Protein AF-A0A271J2N4-F1 (afdb_monomer_lite)

Radius of gyration: 29.46 Å; chains: 1; bounding box: 60×25×82 Å

Structure (mmCIF, N/CA/C/O backbone):
data_AF-A0A271J2N4-F1
#
_entry.id   AF-A0A271J2N4-F1
#
loop_
_atom_site.group_PDB
_atom_site.id
_atom_site.type_symbol
_atom_site.label_atom_id
_atom_site.label_alt_id
_atom_site.label_comp_id
_atom_site.label_asym_id
_atom_site.label_entity_id
_atom_site.label_seq_id
_atom_site.pdbx_PDB_ins_code
_atom_site.Cartn_x
_atom_site.Cartn_y
_atom_site.Cartn_z
_atom_site.occupancy
_atom_site.B_iso_or_equiv
_atom_site.auth_seq_id
_atom_site.auth_comp_id
_atom_site.auth_asym_id
_atom_site.auth_atom_id
_atom_site.pdbx_PDB_model_num
ATOM 1 N N . MET A 1 1 ? 20.817 -3.124 -11.744 1.00 60.09 1 MET A N 1
ATOM 2 C CA . MET A 1 1 ? 22.176 -2.977 -12.318 1.00 60.09 1 MET A CA 1
ATOM 3 C C . MET A 1 1 ? 22.164 -3.196 -13.835 1.00 60.09 1 MET A C 1
ATOM 5 O O . MET A 1 1 ? 22.837 -2.464 -14.543 1.00 60.09 1 MET A O 1
ATOM 9 N N . GLU A 1 2 ? 21.316 -4.095 -14.345 1.00 69.38 2 GLU A N 1
ATOM 10 C CA . GLU A 1 2 ? 21.202 -4.445 -15.775 1.00 69.38 2 GLU A CA 1
ATOM 11 C C . GLU A 1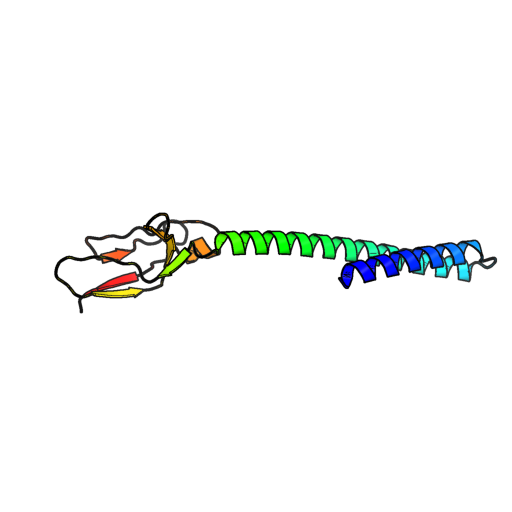 2 ? 20.699 -3.309 -16.686 1.00 69.38 2 GLU A C 1
ATOM 13 O O . GLU A 1 2 ? 21.299 -3.059 -17.725 1.00 69.38 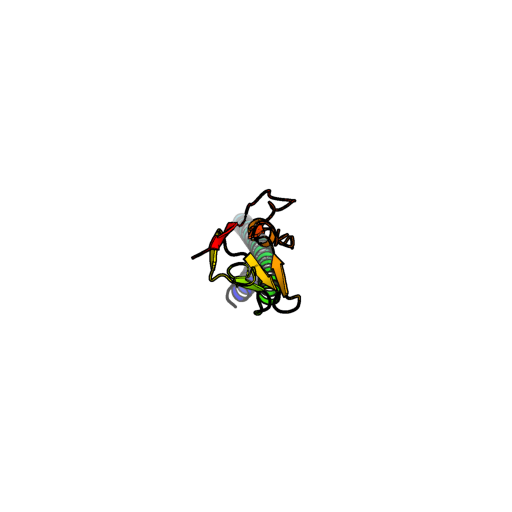2 GLU A O 1
ATOM 18 N N . ALA A 1 3 ? 19.683 -2.538 -16.280 1.00 70.62 3 ALA A N 1
ATOM 19 C CA . ALA A 1 3 ? 19.144 -1.447 -17.108 1.00 70.62 3 ALA A CA 1
ATOM 20 C C . ALA A 1 3 ? 20.135 -0.284 -17.339 1.00 70.62 3 ALA A C 1
ATOM 22 O O . ALA A 1 3 ? 20.161 0.311 -18.413 1.00 70.62 3 ALA A O 1
ATOM 23 N N . ARG A 1 4 ? 21.004 0.017 -16.360 1.00 73.44 4 ARG A N 1
ATOM 24 C CA . ARG A 1 4 ? 22.075 1.018 -16.536 1.00 73.44 4 ARG A CA 1
ATOM 25 C C . ARG A 1 4 ? 23.166 0.512 -17.478 1.00 73.44 4 ARG A C 1
ATOM 27 O O . ARG A 1 4 ? 23.601 1.251 -18.350 1.00 73.44 4 ARG A O 1
ATOM 34 N N . SER A 1 5 ? 23.541 -0.761 -17.350 1.00 74.62 5 SER A N 1
ATOM 35 C CA . SER A 1 5 ? 24.487 -1.401 -18.268 1.00 74.62 5 SER A CA 1
ATOM 36 C C . SER A 1 5 ? 23.949 -1.451 -19.705 1.00 74.62 5 SER A C 1
ATOM 38 O O . SER A 1 5 ? 24.694 -1.172 -20.639 1.00 74.62 5 SER A O 1
ATOM 40 N N . ALA A 1 6 ? 22.651 -1.714 -19.891 1.00 75.25 6 ALA A N 1
ATOM 41 C CA . ALA A 1 6 ? 22.002 -1.656 -21.201 1.00 75.25 6 ALA A CA 1
ATOM 42 C C . ALA A 1 6 ? 22.043 -0.242 -21.813 1.00 75.25 6 ALA A C 1
ATOM 44 O O . ALA A 1 6 ? 22.354 -0.096 -22.993 1.00 75.25 6 ALA A O 1
ATOM 45 N N . LEU A 1 7 ? 21.816 0.805 -21.010 1.00 77.81 7 LEU A N 1
ATOM 46 C CA . LEU A 1 7 ? 21.897 2.197 -21.464 1.00 77.81 7 LEU A CA 1
ATOM 47 C C . LEU A 1 7 ? 23.309 2.564 -21.954 1.00 77.81 7 LEU A C 1
ATOM 49 O O . LEU A 1 7 ? 23.457 3.229 -22.979 1.00 77.81 7 LEU A O 1
ATOM 53 N N . ASP A 1 8 ? 24.349 2.132 -21.242 1.00 76.75 8 ASP A N 1
ATOM 54 C CA . ASP A 1 8 ? 25.737 2.427 -21.611 1.00 76.75 8 ASP A CA 1
ATOM 55 C C . ASP A 1 8 ? 26.199 1.637 -22.848 1.00 76.75 8 ASP A C 1
ATOM 57 O O . ASP A 1 8 ? 26.946 2.167 -23.680 1.00 76.75 8 ASP A O 1
ATOM 61 N N . ASN A 1 9 ? 25.673 0.424 -23.045 1.00 79.56 9 ASN A N 1
ATOM 62 C CA . ASN A 1 9 ? 25.873 -0.341 -24.277 1.00 79.56 9 ASN A CA 1
ATOM 63 C C . ASN A 1 9 ? 25.222 0.352 -25.485 1.00 79.56 9 ASN A C 1
ATOM 65 O O . ASN A 1 9 ? 25.851 0.455 -26.538 1.00 79.56 9 ASN A O 1
ATOM 69 N N . ILE A 1 10 ? 24.008 0.897 -25.332 1.00 81.62 10 ILE A N 1
ATOM 70 C CA . ILE A 1 10 ? 23.324 1.642 -26.402 1.00 81.62 10 ILE A CA 1
ATOM 71 C C . ILE A 1 10 ? 24.089 2.926 -26.756 1.00 81.62 10 ILE A C 1
ATOM 73 O O . ILE A 1 10 ? 24.299 3.206 -27.932 1.00 81.62 10 ILE A O 1
ATOM 77 N N . LYS A 1 11 ? 24.584 3.685 -25.768 1.00 78.12 11 LYS A N 1
ATOM 78 C CA . LYS A 1 11 ? 25.422 4.876 -26.034 1.00 78.12 11 LYS A CA 1
ATOM 79 C C . LYS A 1 11 ? 26.695 4.525 -26.808 1.00 78.12 11 LYS A C 1
ATOM 81 O O . LYS A 1 11 ? 27.075 5.242 -27.736 1.00 78.12 11 LYS A O 1
ATOM 86 N N . SER A 1 12 ? 27.343 3.423 -26.433 1.00 80.44 12 SER A N 1
ATOM 87 C CA . SER A 1 12 ? 28.526 2.914 -27.132 1.00 80.44 12 SER A CA 1
ATOM 88 C C . SER A 1 12 ? 28.192 2.526 -28.576 1.00 80.44 12 SER A C 1
ATOM 90 O O . SER A 1 12 ? 28.925 2.891 -29.491 1.00 80.44 12 SER A O 1
ATOM 92 N N . ALA A 1 13 ? 27.049 1.870 -28.802 1.00 80.44 13 ALA A N 1
ATOM 93 C CA . ALA A 1 13 ? 26.578 1.503 -30.137 1.00 80.44 13 ALA A CA 1
ATOM 94 C C . ALA A 1 13 ? 26.267 2.728 -31.019 1.00 80.44 13 ALA A C 1
ATOM 96 O O . ALA A 1 13 ? 26.681 2.751 -32.176 1.00 80.44 13 ALA A O 1
ATOM 97 N N . ILE A 1 14 ? 25.635 3.776 -30.468 1.00 78.44 14 ILE A N 1
ATOM 98 C CA . ILE A 1 14 ? 25.403 5.055 -31.173 1.00 78.44 14 ILE A CA 1
ATOM 99 C C . ILE A 1 14 ? 26.736 5.664 -31.618 1.00 78.44 14 ILE A C 1
ATOM 101 O O . ILE A 1 14 ? 26.877 6.102 -32.755 1.00 78.44 14 ILE A O 1
ATOM 105 N N . THR A 1 15 ? 27.738 5.645 -30.736 1.00 77.94 15 THR A N 1
ATOM 106 C CA . THR A 1 15 ? 29.076 6.185 -31.027 1.00 77.94 15 THR A CA 1
ATOM 107 C C . THR A 1 15 ? 29.750 5.435 -32.183 1.00 77.94 15 THR A C 1
ATOM 109 O O . THR A 1 15 ? 30.367 6.055 -33.048 1.00 77.94 15 THR A O 1
ATOM 112 N N . VAL A 1 16 ? 29.599 4.107 -32.236 1.00 76.25 16 VAL A N 1
ATOM 113 C CA . VAL A 1 16 ? 30.119 3.272 -33.331 1.00 76.25 16 VAL A CA 1
ATOM 114 C C . VAL A 1 16 ? 29.378 3.541 -34.646 1.00 76.25 16 VAL A C 1
ATOM 116 O O . VAL A 1 16 ? 30.030 3.699 -35.676 1.00 76.25 16 VAL A O 1
ATOM 119 N N . ALA A 1 17 ? 28.045 3.650 -34.624 1.00 75.44 17 ALA A N 1
ATOM 120 C CA . ALA A 1 17 ? 27.237 3.963 -35.809 1.00 75.44 17 ALA A CA 1
ATOM 121 C C . ALA A 1 17 ? 27.613 5.328 -36.417 1.00 75.44 17 ALA A C 1
ATOM 123 O O . ALA A 1 17 ? 27.855 5.431 -37.622 1.00 75.44 17 ALA A O 1
ATOM 124 N N . HIS A 1 18 ? 27.791 6.345 -35.569 1.00 74.50 18 HIS A N 1
ATOM 125 C CA . HIS A 1 18 ? 28.280 7.664 -35.973 1.00 74.50 18 HIS A CA 1
ATOM 126 C C . HIS A 1 18 ? 29.670 7.599 -36.635 1.00 74.50 18 HIS A C 1
ATOM 128 O O . HIS A 1 18 ? 29.919 8.265 -37.641 1.00 74.50 18 HIS A O 1
ATOM 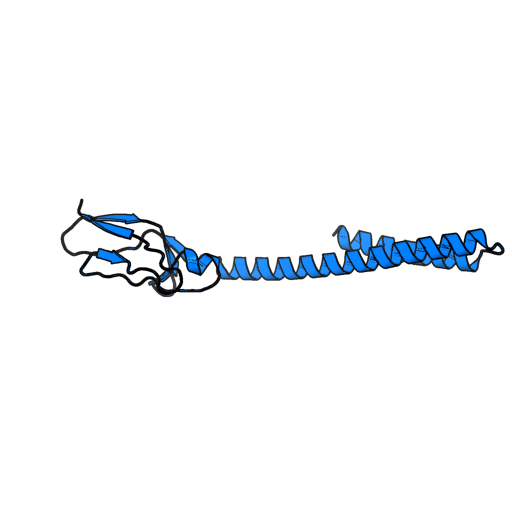134 N N . GLY A 1 19 ? 30.577 6.777 -36.093 1.00 72.38 19 GLY A N 1
ATOM 135 C CA . GLY A 1 19 ? 31.907 6.555 -36.667 1.00 72.38 19 GLY A CA 1
ATOM 136 C C . GLY A 1 19 ? 31.867 5.885 -38.045 1.00 72.38 19 GLY A C 1
ATOM 137 O O . GLY A 1 19 ? 32.624 6.271 -38.932 1.00 72.38 19 GLY A O 1
ATOM 138 N N . LEU A 1 20 ? 30.955 4.930 -38.253 1.00 71.50 20 LEU A N 1
ATOM 139 C CA . LEU A 1 20 ? 30.764 4.248 -39.541 1.00 71.50 20 LEU A CA 1
ATOM 140 C C . LEU A 1 20 ? 30.223 5.192 -40.623 1.00 71.50 20 LEU A C 1
ATOM 142 O O . LEU A 1 20 ? 30.714 5.169 -41.750 1.00 71.50 20 LEU A O 1
ATOM 146 N N . LYS A 1 21 ? 29.279 6.070 -40.267 1.00 67.81 21 LYS A N 1
ATOM 147 C CA . LYS A 1 21 ? 28.767 7.133 -41.146 1.00 67.81 21 LYS A CA 1
ATOM 148 C C . LYS A 1 21 ? 29.871 8.087 -41.612 1.00 67.81 21 LYS A C 1
ATOM 150 O O . LYS A 1 21 ? 29.889 8.491 -42.769 1.00 67.81 21 LYS A O 1
ATOM 155 N N . GLY A 1 22 ? 30.812 8.430 -40.730 1.00 69.44 22 GLY A N 1
ATOM 156 C CA . GLY A 1 22 ? 31.945 9.306 -41.058 1.00 69.44 22 GLY A CA 1
ATOM 157 C C . GLY A 1 22 ? 32.997 8.683 -41.984 1.00 69.44 22 GLY A C 1
ATOM 158 O O . GLY A 1 22 ? 33.823 9.410 -42.527 1.00 69.44 22 GLY A O 1
ATOM 159 N N . LEU A 1 23 ? 32.975 7.358 -42.162 1.00 70.25 23 LEU A N 1
ATOM 160 C CA . LEU A 1 23 ? 33.932 6.594 -42.973 1.00 70.25 23 LEU A CA 1
ATOM 161 C C . LEU A 1 23 ? 33.335 6.087 -44.297 1.00 70.25 23 LEU A C 1
ATOM 163 O O . LEU A 1 23 ? 34.040 5.443 -45.072 1.00 70.25 23 LEU A O 1
ATOM 167 N N . SER A 1 24 ? 32.041 6.308 -44.550 1.00 61.56 24 SER A N 1
ATOM 168 C CA . SER A 1 24 ? 31.364 5.742 -45.716 1.00 61.56 24 SER A CA 1
ATOM 169 C C . SER A 1 24 ? 31.454 6.648 -46.947 1.00 61.56 24 SER A C 1
ATOM 171 O O . SER A 1 24 ? 30.840 7.711 -46.975 1.00 61.56 24 SER A O 1
ATOM 173 N N . ASP A 1 25 ? 32.110 6.170 -48.005 1.00 65.94 25 ASP A N 1
ATOM 174 C CA . ASP A 1 25 ? 32.150 6.840 -49.319 1.00 65.94 25 ASP A CA 1
ATOM 175 C C . ASP A 1 25 ? 30.966 6.454 -50.238 1.00 65.94 25 ASP A C 1
ATOM 177 O O . ASP A 1 25 ? 30.852 6.939 -51.364 1.00 65.94 25 ASP A O 1
ATOM 181 N N . GLY A 1 26 ? 30.079 5.558 -49.782 1.00 63.84 26 GLY A N 1
ATOM 182 C CA . GLY A 1 26 ? 28.955 5.021 -50.556 1.00 63.84 26 GLY A CA 1
ATOM 183 C C . GLY A 1 26 ? 27.585 5.290 -49.909 1.00 63.84 26 GLY A C 1
ATOM 184 O O . GLY A 1 26 ? 27.440 5.058 -48.706 1.00 63.84 26 GLY A O 1
ATOM 185 N N . PRO A 1 27 ? 26.558 5.698 -50.686 1.00 62.53 27 PRO A N 1
ATOM 186 C CA . PRO A 1 27 ? 25.258 6.134 -50.157 1.00 62.53 27 PRO A CA 1
ATOM 187 C C . PRO A 1 27 ? 24.529 5.071 -49.314 1.00 62.53 27 PRO A C 1
ATOM 189 O O . PRO A 1 27 ? 23.947 5.409 -48.290 1.00 62.53 27 PRO A O 1
ATOM 192 N N . GLY A 1 28 ? 24.642 3.781 -49.655 1.00 68.88 28 GLY A N 1
ATOM 193 C CA . GLY A 1 28 ? 23.954 2.708 -48.918 1.00 68.88 28 GLY A CA 1
ATOM 194 C C . GLY A 1 28 ? 24.512 2.406 -47.518 1.00 68.88 28 GLY A C 1
ATOM 195 O O . GLY A 1 28 ? 23.774 1.937 -46.658 1.00 68.88 28 GLY A O 1
ATOM 196 N N . ILE A 1 29 ? 25.796 2.684 -47.257 1.00 71.12 29 ILE A N 1
ATOM 197 C CA . ILE A 1 29 ? 26.394 2.480 -45.923 1.00 71.12 29 ILE A CA 1
ATOM 198 C C . ILE A 1 29 ? 26.033 3.654 -45.005 1.00 71.12 29 ILE A C 1
ATOM 200 O O . ILE A 1 29 ? 25.726 3.441 -43.835 1.00 71.12 29 ILE A O 1
ATOM 204 N N . GLY A 1 30 ? 26.017 4.877 -45.544 1.00 74.31 30 GLY A N 1
ATOM 205 C CA . GLY A 1 30 ? 25.586 6.063 -44.805 1.00 74.31 30 GLY A CA 1
ATOM 206 C C . GLY A 1 30 ? 24.107 6.006 -44.411 1.00 74.31 30 GLY A C 1
ATOM 207 O O . GLY A 1 30 ? 23.772 6.335 -43.276 1.00 74.31 30 GLY A O 1
ATOM 208 N N . GLU A 1 31 ? 23.231 5.541 -45.307 1.00 75.25 31 GLU A N 1
ATOM 209 C CA . GLU A 1 31 ? 21.801 5.347 -45.018 1.00 75.25 31 GLU A CA 1
ATOM 210 C C . GLU A 1 31 ? 21.566 4.265 -43.956 1.00 75.25 31 GLU A C 1
ATOM 212 O O . GLU A 1 31 ? 20.888 4.532 -42.966 1.00 75.25 31 GLU A O 1
ATOM 217 N N . ALA A 1 32 ? 22.204 3.095 -44.081 1.00 74.88 32 ALA A N 1
ATOM 218 C CA . ALA A 1 32 ? 22.102 2.039 -43.071 1.00 74.88 32 ALA A CA 1
ATOM 219 C C . ALA A 1 32 ? 22.648 2.481 -41.699 1.00 74.88 32 ALA A C 1
ATOM 221 O O . ALA A 1 32 ? 22.101 2.110 -40.661 1.00 74.88 32 ALA A O 1
ATOM 222 N N . ALA A 1 33 ? 23.711 3.292 -41.675 1.00 76.38 33 ALA A N 1
ATOM 223 C CA . ALA A 1 33 ? 24.247 3.851 -40.437 1.00 76.38 33 ALA A CA 1
ATOM 224 C C . ALA A 1 33 ? 23.277 4.850 -39.781 1.00 76.38 33 ALA A C 1
ATOM 226 O O . ALA A 1 33 ? 23.142 4.822 -38.560 1.00 76.38 33 ALA A O 1
ATOM 227 N N . ASN A 1 34 ? 22.577 5.676 -40.569 1.00 78.31 34 ASN A N 1
ATOM 228 C CA . ASN A 1 34 ? 21.538 6.578 -40.059 1.00 78.31 34 ASN A CA 1
ATOM 229 C C . ASN A 1 34 ? 20.359 5.801 -39.466 1.00 78.31 34 ASN A C 1
ATOM 231 O O . ASN A 1 34 ? 19.948 6.092 -38.349 1.00 78.31 34 ASN A O 1
ATOM 235 N N . GLU A 1 35 ? 19.853 4.784 -40.169 1.00 79.62 35 GLU A N 1
ATOM 236 C CA . GLU A 1 35 ? 18.739 3.971 -39.667 1.00 79.62 35 GLU A CA 1
ATOM 237 C C . GLU A 1 35 ? 19.095 3.287 -38.340 1.00 79.62 35 GLU A C 1
ATOM 239 O O . GLU A 1 35 ? 18.312 3.305 -37.392 1.00 79.62 35 GLU A O 1
ATOM 244 N N . ILE A 1 36 ? 20.301 2.717 -38.237 1.00 79.81 36 ILE A N 1
ATOM 245 C CA . ILE A 1 36 ? 20.791 2.110 -36.992 1.00 79.81 36 ILE A CA 1
ATOM 246 C C . ILE A 1 36 ? 20.886 3.152 -35.873 1.00 79.81 36 ILE A C 1
ATOM 248 O O . ILE A 1 36 ? 20.550 2.854 -34.727 1.00 79.81 36 ILE A O 1
ATOM 252 N N . GLU A 1 37 ? 21.347 4.361 -36.185 1.00 81.12 37 GLU A N 1
ATOM 253 C CA . GLU A 1 37 ? 21.442 5.444 -35.215 1.00 81.12 37 GLU A CA 1
ATOM 254 C C . GLU A 1 37 ? 20.064 5.852 -34.676 1.00 81.12 37 GLU A C 1
ATOM 256 O O . GLU A 1 37 ? 19.900 5.940 -33.457 1.00 81.12 37 GLU A O 1
ATOM 261 N N . ASP A 1 38 ? 19.075 6.006 -35.557 1.00 81.31 38 ASP A N 1
ATOM 262 C CA . ASP A 1 38 ? 17.696 6.340 -35.193 1.00 81.31 38 ASP A CA 1
ATOM 263 C C . ASP A 1 38 ? 17.087 5.255 -34.290 1.00 81.31 38 ASP A C 1
ATOM 265 O O . ASP A 1 38 ? 16.589 5.556 -33.202 1.00 81.31 38 ASP A O 1
ATOM 269 N N . TYR A 1 39 ? 17.232 3.971 -34.649 1.00 79.38 39 TYR A N 1
ATOM 270 C CA . TYR A 1 39 ? 16.754 2.864 -33.809 1.00 79.38 39 TYR A CA 1
ATOM 271 C C . TYR A 1 39 ? 17.416 2.839 -32.427 1.00 79.38 39 TYR A C 1
ATOM 273 O O . TYR A 1 39 ? 16.762 2.564 -31.416 1.00 79.38 39 TYR A O 1
ATOM 281 N N . LEU A 1 40 ? 18.722 3.106 -32.357 1.00 83.19 40 LEU A N 1
ATOM 282 C CA . LEU A 1 40 ? 19.448 3.140 -31.089 1.00 83.19 40 LEU A CA 1
ATOM 283 C C . LEU A 1 40 ? 19.061 4.359 -30.244 1.00 83.19 40 LEU A C 1
ATOM 285 O O . LEU A 1 40 ? 19.014 4.264 -29.013 1.00 83.19 40 LEU A O 1
ATOM 289 N N . PHE A 1 41 ? 18.773 5.491 -30.881 1.00 83.00 41 PHE A N 1
ATOM 290 C CA . PHE A 1 41 ? 18.289 6.688 -30.211 1.00 83.00 41 PHE A CA 1
ATOM 291 C C . PHE A 1 41 ? 16.894 6.469 -29.610 1.00 83.00 41 PHE A C 1
ATOM 293 O O . PHE A 1 41 ? 16.692 6.740 -28.422 1.00 83.00 41 PHE A O 1
ATOM 300 N N . ASP A 1 42 ? 15.972 5.879 -30.370 1.00 80.88 42 ASP A N 1
ATOM 301 C CA . ASP A 1 42 ? 14.630 5.530 -29.898 1.00 80.88 42 ASP A CA 1
ATOM 302 C C . ASP A 1 42 ? 14.675 4.512 -28.751 1.00 80.88 42 ASP A C 1
ATOM 304 O O . ASP A 1 42 ? 14.032 4.695 -27.711 1.00 80.88 42 ASP A O 1
ATOM 308 N N . ALA A 1 43 ? 15.508 3.473 -28.875 1.00 81.12 43 ALA A N 1
ATOM 309 C CA . ALA A 1 43 ? 15.712 2.489 -27.814 1.00 81.12 43 ALA A CA 1
ATOM 310 C C . ALA A 1 43 ? 16.263 3.132 -26.530 1.00 81.12 43 ALA A C 1
ATOM 312 O O . ALA A 1 43 ? 15.854 2.777 -25.420 1.00 81.12 43 ALA A O 1
ATOM 313 N N . ARG A 1 44 ? 17.168 4.113 -26.660 1.00 84.25 44 ARG A N 1
ATOM 314 C CA . ARG A 1 44 ? 17.684 4.880 -25.521 1.00 84.25 44 ARG A CA 1
ATOM 315 C C . ARG A 1 44 ? 16.575 5.678 -24.839 1.00 84.25 44 ARG A C 1
ATOM 317 O O . ARG A 1 44 ? 16.519 5.666 -23.610 1.00 84.25 44 ARG A O 1
ATOM 324 N N . LEU A 1 45 ? 15.722 6.369 -25.597 1.00 83.19 45 LEU A N 1
ATOM 325 C CA . LEU A 1 45 ? 14.611 7.147 -25.037 1.00 83.19 45 LEU A CA 1
ATOM 326 C C . LEU A 1 45 ? 13.625 6.254 -24.278 1.00 83.19 45 LEU A C 1
ATOM 328 O O . LEU A 1 45 ? 13.286 6.559 -23.134 1.00 83.19 45 LEU A O 1
ATOM 332 N N . ALA A 1 46 ? 13.234 5.122 -24.868 1.00 79.88 46 ALA A N 1
ATOM 333 C CA . ALA A 1 46 ? 12.349 4.156 -24.222 1.00 79.88 46 ALA A CA 1
ATOM 334 C C . ALA A 1 46 ? 12.946 3.617 -22.909 1.00 79.88 46 ALA A C 1
ATOM 336 O O . ALA A 1 46 ? 12.255 3.531 -21.894 1.00 79.88 46 ALA A O 1
ATOM 337 N N . LEU A 1 47 ? 14.247 3.306 -22.895 1.00 83.94 47 LEU A N 1
ATOM 338 C CA . LEU A 1 47 ? 14.921 2.795 -21.702 1.00 83.94 47 LEU A CA 1
ATOM 339 C C . LEU A 1 47 ? 15.031 3.844 -20.584 1.00 83.94 47 LEU A C 1
ATOM 341 O O . LEU A 1 47 ? 14.907 3.494 -19.412 1.00 83.94 47 LEU A O 1
ATOM 345 N N . VAL A 1 48 ? 15.245 5.119 -20.928 1.00 81.75 48 VAL A N 1
ATOM 346 C CA . VAL A 1 48 ? 15.209 6.222 -19.953 1.00 81.75 48 VAL A CA 1
ATOM 347 C C . VAL A 1 48 ? 13.811 6.355 -19.349 1.00 81.75 48 VAL A C 1
ATOM 349 O O . VAL A 1 48 ? 13.696 6.395 -18.128 1.00 81.75 48 VAL A O 1
ATOM 352 N N . GLY A 1 49 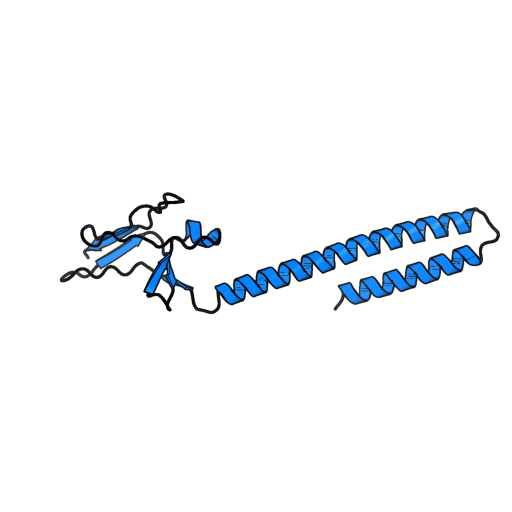? 12.759 6.323 -20.173 1.00 81.75 49 GLY A N 1
ATOM 353 C CA . GLY A 1 49 ? 11.376 6.359 -19.685 1.00 81.75 49 GLY A CA 1
ATOM 354 C C . GLY A 1 49 ? 11.061 5.217 -18.714 1.00 81.75 49 GLY A C 1
ATOM 355 O O . GLY A 1 49 ? 10.524 5.449 -17.634 1.00 81.75 49 GLY A O 1
ATOM 356 N N . LEU A 1 50 ? 11.482 3.991 -19.038 1.00 82.31 50 LEU A N 1
ATOM 357 C CA . LEU A 1 50 ? 11.318 2.835 -18.150 1.00 82.31 50 LEU A CA 1
ATOM 358 C C . LEU A 1 50 ? 12.107 2.972 -16.838 1.00 82.31 50 LEU A C 1
ATOM 360 O O . LEU A 1 50 ? 11.634 2.542 -15.787 1.00 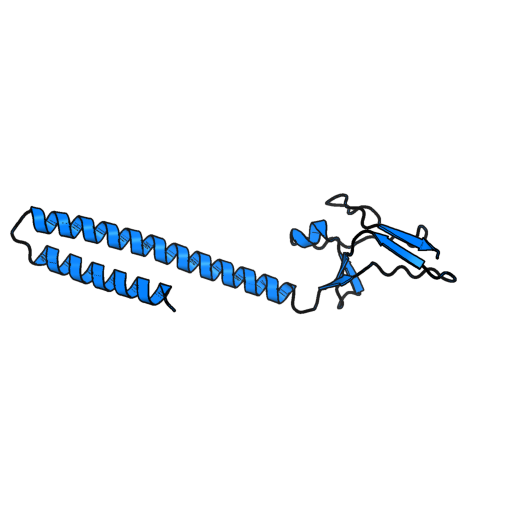82.31 50 LEU A O 1
ATOM 364 N N . LEU A 1 51 ? 13.309 3.556 -16.870 1.00 82.81 51 LEU A N 1
ATOM 365 C CA . LEU A 1 51 ? 14.090 3.821 -15.658 1.00 82.81 51 LEU A CA 1
ATOM 366 C C . LEU A 1 51 ? 13.385 4.830 -14.743 1.00 82.81 51 LEU A C 1
ATOM 368 O O . LEU A 1 51 ? 13.332 4.603 -13.533 1.00 82.81 51 LEU A O 1
ATOM 372 N N . ASP A 1 52 ? 12.814 5.890 -15.312 1.00 82.06 52 ASP A N 1
ATOM 373 C CA . ASP A 1 52 ? 12.046 6.890 -14.568 1.00 82.06 52 ASP A CA 1
ATOM 374 C C . ASP A 1 52 ? 10.766 6.286 -13.968 1.00 82.06 52 ASP A C 1
ATOM 376 O O . ASP A 1 52 ? 10.450 6.525 -12.799 1.00 82.06 52 ASP A O 1
ATOM 380 N N . GLU A 1 53 ? 10.056 5.436 -14.717 1.00 76.69 53 GLU A N 1
ATOM 381 C CA . GLU A 1 53 ? 8.899 4.690 -14.206 1.00 76.69 53 GLU A CA 1
ATOM 382 C C . GLU A 1 53 ? 9.278 3.763 -13.048 1.00 76.69 53 GLU A C 1
ATOM 384 O O . GLU A 1 53 ? 8.573 3.713 -12.039 1.00 76.69 53 GLU A O 1
ATOM 389 N N . VAL A 1 54 ? 10.406 3.056 -13.154 1.00 82.81 54 VAL A N 1
ATOM 390 C CA . VAL A 1 54 ? 10.912 2.182 -12.088 1.00 82.81 54 VAL A CA 1
ATOM 391 C C . VAL A 1 54 ? 11.276 2.983 -10.840 1.00 82.81 54 VAL A C 1
ATOM 393 O O . VAL A 1 54 ? 10.948 2.551 -9.737 1.00 82.81 54 VAL A O 1
ATOM 396 N N . GLU A 1 55 ? 11.921 4.143 -10.971 1.00 78.44 55 GLU A N 1
ATOM 397 C CA . GLU A 1 55 ? 12.216 5.014 -9.824 1.00 78.44 55 GLU A CA 1
ATOM 398 C C . GLU A 1 55 ? 10.934 5.588 -9.202 1.00 78.44 55 GLU A C 1
ATOM 400 O O . GLU A 1 55 ? 10.781 5.567 -7.980 1.00 78.44 55 GLU A O 1
ATOM 405 N N . SER A 1 56 ? 9.953 5.990 -10.016 1.00 77.00 56 SER A N 1
ATOM 406 C CA . SER A 1 56 ? 8.630 6.400 -9.526 1.00 77.00 56 SER A CA 1
ATOM 407 C C . SER A 1 56 ? 7.915 5.267 -8.781 1.00 77.00 56 SER A C 1
ATOM 409 O O . SER A 1 56 ? 7.323 5.483 -7.720 1.00 77.00 56 SER A O 1
ATOM 411 N N . LEU A 1 57 ? 7.980 4.039 -9.301 1.00 74.31 57 LEU A N 1
ATOM 412 C CA . LEU A 1 57 ? 7.417 2.858 -8.652 1.00 74.31 57 LEU A CA 1
ATOM 413 C C . LEU A 1 57 ? 8.143 2.533 -7.347 1.00 74.31 57 LEU A C 1
ATOM 415 O O . LEU A 1 57 ? 7.475 2.242 -6.361 1.00 74.31 57 LEU A O 1
ATOM 419 N N . LYS A 1 58 ? 9.475 2.638 -7.297 1.00 74.38 58 LYS A N 1
ATOM 420 C CA . LYS A 1 58 ? 10.237 2.481 -6.050 1.00 74.38 58 LYS A CA 1
ATOM 421 C C . LYS A 1 58 ? 9.843 3.518 -5.008 1.00 74.38 58 LYS A C 1
ATOM 423 O O . LYS A 1 58 ? 9.631 3.138 -3.864 1.00 74.38 58 LYS A O 1
ATOM 428 N N . ALA A 1 59 ? 9.693 4.785 -5.393 1.00 71.69 59 ALA A N 1
ATOM 429 C CA . ALA A 1 59 ? 9.226 5.830 -4.485 1.00 71.69 59 ALA A CA 1
ATOM 430 C C . ALA A 1 59 ? 7.825 5.504 -3.940 1.00 71.69 59 ALA A C 1
ATOM 432 O O . ALA A 1 59 ? 7.605 5.555 -2.736 1.00 71.69 59 ALA A O 1
ATOM 433 N N . LYS A 1 60 ? 6.900 5.051 -4.799 1.00 70.38 60 LYS A N 1
ATOM 434 C CA . LYS A 1 60 ? 5.565 4.591 -4.375 1.00 70.38 60 LYS A CA 1
ATOM 435 C C . LYS A 1 60 ? 5.613 3.364 -3.463 1.00 70.38 60 LYS A C 1
ATOM 437 O O . LYS A 1 60 ? 4.789 3.263 -2.560 1.00 70.38 60 LYS A O 1
ATOM 442 N N . VAL A 1 61 ? 6.525 2.422 -3.703 1.00 70.62 61 VAL A N 1
ATOM 443 C CA . VAL A 1 61 ? 6.726 1.251 -2.835 1.00 70.62 61 VAL A CA 1
ATOM 444 C C . VAL A 1 61 ? 7.266 1.693 -1.479 1.00 70.62 61 VAL A C 1
ATOM 446 O O . VAL A 1 61 ? 6.706 1.290 -0.472 1.00 70.62 61 VAL A O 1
ATOM 449 N N . GLN A 1 62 ? 8.256 2.585 -1.439 1.00 65.75 62 GLN A N 1
ATOM 450 C CA . GLN A 1 62 ? 8.778 3.147 -0.190 1.00 65.75 62 GLN A CA 1
ATOM 451 C C . GLN A 1 62 ? 7.716 3.939 0.580 1.00 65.75 62 GLN A C 1
ATOM 453 O O . GLN A 1 62 ? 7.630 3.818 1.797 1.00 65.75 62 GLN A O 1
ATOM 458 N N . GLU A 1 63 ? 6.865 4.707 -0.106 1.00 64.06 63 GLU A N 1
ATOM 459 C CA . GLU A 1 63 ? 5.706 5.365 0.508 1.00 64.06 63 GLU A CA 1
ATOM 460 C C . GLU A 1 63 ? 4.723 4.348 1.105 1.00 64.06 63 GLU A C 1
ATOM 462 O O . GLU A 1 63 ? 4.226 4.550 2.211 1.00 64.06 63 GLU A O 1
ATOM 467 N N . LEU A 1 64 ? 4.446 3.248 0.398 1.00 65.31 64 LEU A N 1
ATOM 468 C CA . LEU A 1 64 ? 3.571 2.179 0.885 1.00 65.31 64 LEU A CA 1
ATOM 469 C C . LEU A 1 64 ? 4.186 1.421 2.067 1.00 65.31 64 LEU A C 1
ATOM 471 O O . LEU A 1 64 ? 3.470 1.135 3.021 1.00 65.31 64 LEU A O 1
ATOM 475 N N . GLU A 1 65 ? 5.486 1.140 2.035 1.00 61.56 65 GLU A N 1
ATOM 476 C CA . GLU A 1 65 ? 6.228 0.509 3.133 1.00 61.56 65 GLU A CA 1
ATOM 477 C C . GLU A 1 65 ? 6.299 1.426 4.360 1.00 61.56 65 GLU A C 1
ATOM 479 O O . GLU A 1 65 ? 6.102 0.968 5.485 1.00 61.56 65 GLU A O 1
ATOM 484 N N . ALA A 1 66 ? 6.496 2.733 4.163 1.00 59.25 66 ALA A N 1
ATOM 485 C CA . ALA A 1 66 ? 6.429 3.722 5.234 1.00 59.25 66 ALA A CA 1
ATOM 486 C C . ALA A 1 66 ? 5.018 3.789 5.845 1.00 59.25 66 ALA A C 1
ATOM 488 O O . ALA A 1 66 ? 4.878 3.835 7.069 1.00 59.25 66 ALA A O 1
ATOM 489 N N . PHE A 1 67 ? 3.972 3.713 5.013 1.00 60.00 67 PHE A N 1
ATOM 490 C CA . PHE A 1 67 ? 2.578 3.642 5.459 1.00 60.00 67 PHE A CA 1
ATOM 491 C C . PHE A 1 67 ? 2.250 2.314 6.166 1.00 60.00 67 PHE A C 1
ATOM 493 O O . PHE A 1 67 ? 1.418 2.291 7.069 1.00 60.00 67 PHE A O 1
ATOM 500 N N . SER A 1 68 ? 2.909 1.210 5.795 1.00 61.12 68 SER A N 1
ATOM 501 C CA . SER A 1 68 ? 2.686 -0.137 6.337 1.00 61.12 68 SER A CA 1
ATOM 502 C C . SER A 1 68 ? 3.695 -0.563 7.406 1.00 61.12 68 SER A C 1
ATOM 504 O O . SER A 1 68 ? 3.752 -1.752 7.718 1.00 61.12 68 SER A O 1
ATOM 506 N N . SER A 1 69 ? 4.496 0.355 7.954 1.00 55.94 69 SER A N 1
ATOM 507 C CA . SER A 1 69 ? 5.626 0.098 8.871 1.00 55.94 69 SER A CA 1
ATOM 508 C C . SER A 1 69 ? 5.244 -0.482 10.252 1.00 55.94 69 SER A C 1
ATOM 510 O O . SER A 1 69 ? 5.961 -0.318 11.232 1.00 55.94 69 SER A O 1
ATOM 512 N N . GLY A 1 70 ? 4.118 -1.193 10.349 1.00 63.31 70 GLY A N 1
ATOM 513 C CA . GLY A 1 70 ? 3.567 -1.757 11.582 1.00 63.31 70 GLY A CA 1
ATOM 514 C C . GLY A 1 70 ? 2.533 -0.859 12.257 1.00 63.31 70 GLY A C 1
ATOM 515 O O . GLY A 1 70 ? 1.873 -1.301 13.189 1.00 63.31 70 GLY A O 1
ATOM 516 N N . ARG A 1 71 ? 2.339 0.371 11.759 1.00 76.69 71 ARG A N 1
ATOM 517 C CA . ARG A 1 71 ? 1.376 1.331 12.317 1.00 76.69 71 ARG A CA 1
ATOM 518 C C . ARG A 1 71 ? -0.075 0.852 12.237 1.00 76.69 71 ARG A C 1
ATOM 520 O O . ARG A 1 71 ? -0.837 1.045 13.182 1.00 76.69 71 ARG A O 1
ATOM 527 N N . TYR A 1 72 ? -0.448 0.241 11.112 1.00 80.88 72 TYR A N 1
ATOM 528 C CA . TYR A 1 72 ? -1.808 -0.232 10.869 1.00 80.88 72 TYR A CA 1
ATOM 529 C C . TYR A 1 72 ? -1.864 -1.756 10.824 1.00 80.88 72 TYR A C 1
ATOM 531 O O . TYR A 1 72 ? -1.138 -2.390 10.059 1.00 80.88 72 TYR A O 1
ATOM 539 N N . GLU A 1 73 ? -2.785 -2.340 11.584 1.00 86.19 73 GLU A N 1
ATOM 540 C CA . GLU A 1 73 ? -2.998 -3.786 11.652 1.00 86.19 73 GLU A CA 1
ATOM 541 C C . GLU A 1 73 ? -4.445 -4.142 11.297 1.00 86.19 73 GLU A C 1
ATOM 543 O O . GLU A 1 73 ? -5.379 -3.453 11.693 1.00 86.19 73 GLU A O 1
ATOM 548 N N . LEU A 1 74 ? -4.669 -5.231 10.558 1.00 85.25 74 LEU A N 1
ATOM 549 C CA . LEU A 1 74 ? -6.027 -5.711 10.280 1.00 85.25 74 LEU A CA 1
ATOM 550 C C . LEU A 1 74 ? -6.590 -6.469 11.490 1.00 85.25 74 LEU A C 1
ATOM 552 O O . LEU A 1 74 ? -6.285 -7.649 11.674 1.00 85.25 74 LEU A O 1
ATOM 556 N N . LYS A 1 75 ? -7.464 -5.816 12.263 1.00 86.50 75 LYS A N 1
ATOM 557 C CA . LYS A 1 75 ? -8.098 -6.368 13.472 1.00 86.50 75 LYS A CA 1
ATOM 558 C C . LYS A 1 75 ? -9.620 -6.413 13.381 1.00 86.50 75 LYS A C 1
ATOM 560 O O . LYS A 1 75 ? -10.245 -5.709 12.585 1.00 86.50 75 LYS A O 1
ATOM 565 N N . GLU A 1 76 ? -10.221 -7.280 14.187 1.00 87.88 76 GLU A N 1
ATOM 566 C CA . GLU A 1 76 ? -11.659 -7.227 14.458 1.00 87.88 76 GLU A CA 1
ATOM 567 C C . GLU A 1 76 ? -11.934 -6.027 15.378 1.00 87.88 76 GLU A C 1
ATOM 569 O O . GLU A 1 76 ? -11.217 -5.873 16.362 1.00 87.88 76 GLU A O 1
ATOM 574 N N . PRO A 1 77 ? -12.912 -5.160 15.056 1.00 83.06 77 PRO A N 1
ATOM 575 C CA . PRO A 1 77 ? -13.338 -4.076 15.933 1.00 83.06 77 PRO A CA 1
ATOM 576 C C . PRO A 1 77 ? -13.639 -4.552 17.354 1.00 83.06 77 PRO A C 1
ATOM 578 O O . PRO A 1 77 ? -14.497 -5.413 17.563 1.00 83.06 77 PRO A O 1
ATOM 581 N N . GLU A 1 78 ? -12.951 -3.966 18.328 1.00 78.44 78 GLU A N 1
ATOM 582 C CA . GLU A 1 78 ? -13.191 -4.246 19.739 1.00 78.44 78 GLU A CA 1
ATOM 583 C C . GLU A 1 78 ? -14.333 -3.369 20.272 1.00 78.44 78 GLU A C 1
ATOM 585 O O . GLU A 1 78 ? -14.204 -2.152 20.370 1.00 78.44 78 GLU A O 1
ATOM 590 N N . ILE A 1 79 ? -15.473 -3.988 20.610 1.00 74.12 79 ILE A N 1
ATOM 591 C CA . ILE A 1 79 ? -16.619 -3.314 21.241 1.00 74.12 79 ILE A CA 1
ATOM 592 C C . ILE A 1 79 ? -16.800 -3.876 22.647 1.00 74.12 79 ILE A C 1
ATOM 594 O O . ILE A 1 79 ? -17.357 -4.955 22.838 1.00 74.12 79 ILE A O 1
ATOM 598 N N . HIS A 1 80 ? -16.371 -3.135 23.665 1.00 67.94 80 HIS A N 1
ATOM 599 C CA . HIS A 1 80 ? -16.571 -3.554 25.050 1.00 67.94 80 HIS A CA 1
ATOM 600 C C . HIS A 1 80 ? -18.006 -3.273 25.514 1.00 67.94 80 HIS A C 1
ATOM 602 O O . HIS A 1 80 ? -18.361 -2.138 25.828 1.00 67.94 80 HIS A O 1
ATOM 608 N N . ARG A 1 81 ? -18.829 -4.324 25.610 1.00 65.25 81 ARG A N 1
ATOM 609 C CA . ARG A 1 81 ? -20.119 -4.286 26.316 1.00 65.25 81 ARG A CA 1
ATOM 610 C C . ARG A 1 81 ? -19.973 -4.843 27.740 1.00 65.25 81 ARG A C 1
ATOM 612 O O . ARG A 1 81 ? -19.494 -5.968 27.890 1.00 65.25 81 ARG A O 1
ATOM 619 N N . PRO A 1 82 ? -20.384 -4.109 28.792 1.00 62.75 82 PRO A N 1
ATOM 620 C CA . PRO A 1 82 ? -20.359 -4.625 30.159 1.00 62.75 82 PRO A CA 1
ATOM 621 C C . PRO A 1 82 ? -21.248 -5.870 30.309 1.00 62.75 82 PRO A C 1
ATOM 623 O O . PRO A 1 82 ? -22.417 -5.842 29.934 1.00 62.75 82 PRO A O 1
ATOM 626 N N . GLY A 1 83 ? -20.712 -6.945 30.895 1.00 61.75 83 GLY A N 1
ATOM 627 C CA . GLY A 1 83 ? -21.502 -8.103 31.341 1.00 61.75 83 GLY A CA 1
ATOM 628 C C . GLY A 1 83 ? -21.775 -9.209 30.313 1.00 61.75 83 GLY A C 1
ATOM 629 O O . GLY A 1 83 ? -22.524 -10.126 30.639 1.00 61.75 83 GLY A O 1
ATOM 630 N N . ALA A 1 84 ? -21.175 -9.179 29.119 1.00 64.25 84 ALA A N 1
ATOM 631 C CA . ALA A 1 84 ? -21.344 -10.235 28.116 1.00 64.25 84 ALA A CA 1
ATOM 632 C C . ALA A 1 84 ? -20.014 -10.637 27.463 1.00 64.25 84 ALA A C 1
ATOM 634 O O . ALA A 1 84 ? -19.209 -9.782 27.090 1.00 64.25 84 ALA A O 1
ATOM 635 N N . TYR A 1 85 ? -19.810 -11.944 27.272 1.00 65.62 85 TYR A N 1
ATOM 636 C CA . TYR A 1 85 ? -18.875 -12.435 26.263 1.00 65.62 85 TYR A CA 1
ATOM 637 C C . TYR A 1 85 ? -19.514 -12.203 24.890 1.00 65.62 85 TYR A C 1
ATOM 639 O O . TYR A 1 85 ? -20.706 -12.452 24.711 1.00 65.62 85 TYR A O 1
ATOM 647 N N . TRP A 1 86 ? -18.749 -11.700 23.928 1.00 76.19 86 TRP A N 1
ATOM 648 C CA . TRP A 1 86 ? -19.264 -11.359 22.604 1.00 76.19 86 TRP A CA 1
ATOM 649 C C . TRP A 1 86 ? -18.308 -11.829 21.507 1.00 76.19 86 TRP A C 1
ATOM 651 O O . TRP A 1 86 ? -17.129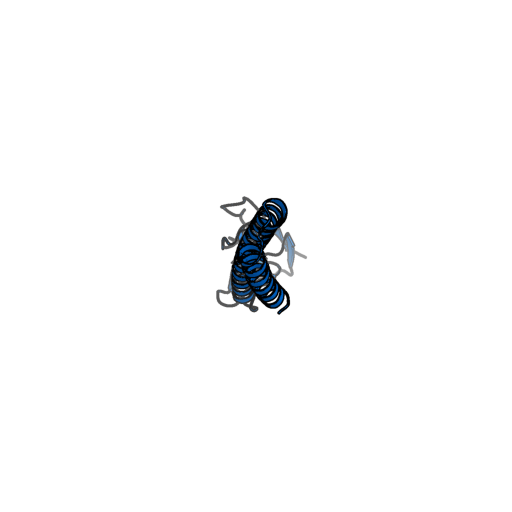 -12.092 21.753 1.00 76.19 86 TRP A O 1
ATOM 661 N N . ARG A 1 87 ? -18.829 -11.954 20.285 1.00 80.94 87 ARG A N 1
ATOM 662 C CA . ARG A 1 87 ? -18.075 -12.289 19.072 1.00 80.94 87 ARG A CA 1
ATOM 663 C C . ARG A 1 87 ? -18.403 -11.292 17.965 1.00 80.94 87 ARG A C 1
ATOM 665 O O . ARG A 1 87 ? -19.571 -10.999 17.714 1.00 80.94 87 ARG A O 1
ATOM 672 N N . TRP A 1 88 ? -17.378 -10.810 17.264 1.00 85.94 88 TRP A N 1
ATOM 673 C CA . TRP A 1 88 ? -17.561 -9.973 16.080 1.00 85.94 88 TRP A CA 1
ATOM 674 C C . TRP A 1 88 ? -18.088 -10.792 14.893 1.00 85.94 88 TRP A C 1
ATOM 676 O O . TRP A 1 88 ? -17.556 -11.851 14.550 1.00 85.94 88 TRP A O 1
ATOM 686 N N . ARG A 1 89 ? -19.126 -10.286 14.228 1.00 84.50 89 ARG A N 1
ATOM 687 C CA . ARG A 1 89 ? -19.666 -10.808 12.969 1.00 84.50 89 ARG A CA 1
ATOM 688 C C . ARG A 1 89 ? -19.498 -9.743 11.899 1.00 84.50 89 ARG A C 1
ATOM 690 O O . ARG A 1 89 ? -20.326 -8.844 11.759 1.00 84.50 89 ARG A O 1
ATOM 697 N N . GLY A 1 90 ? -18.411 -9.836 11.139 1.00 87.62 90 GLY A N 1
ATOM 698 C CA . GLY A 1 90 ? -18.108 -8.808 10.156 1.00 87.62 90 GLY A CA 1
ATOM 699 C C . GLY A 1 90 ? -16.749 -8.915 9.479 1.00 87.62 90 GLY A C 1
ATOM 700 O O . GLY A 1 90 ? -16.025 -9.900 9.602 1.00 87.62 90 GLY A O 1
ATOM 701 N N . ARG A 1 91 ? -16.413 -7.856 8.746 1.00 86.06 91 ARG A N 1
ATOM 702 C CA . ARG A 1 91 ? -15.102 -7.602 8.154 1.00 86.06 91 ARG A CA 1
ATOM 703 C C . ARG A 1 91 ? -14.158 -7.029 9.211 1.00 86.06 91 ARG A C 1
ATOM 705 O O . ARG A 1 91 ? -14.587 -6.320 10.121 1.00 86.06 91 ARG A O 1
ATOM 712 N N . ARG A 1 92 ? -12.865 -7.309 9.045 1.00 89.06 92 ARG A N 1
ATOM 713 C CA . ARG A 1 92 ? -11.786 -6.655 9.798 1.00 89.06 92 ARG A CA 1
ATOM 714 C C . ARG A 1 92 ? -11.593 -5.216 9.318 1.00 89.06 92 ARG A C 1
ATOM 716 O O . ARG A 1 92 ? -11.861 -4.912 8.154 1.00 89.06 92 ARG A O 1
ATOM 723 N N . ALA A 1 93 ? -11.112 -4.360 10.207 1.00 88.31 93 ALA A N 1
ATOM 724 C CA . ALA A 1 93 ? -10.755 -2.970 9.942 1.00 88.31 93 ALA A CA 1
ATOM 725 C C . ALA A 1 93 ? -9.248 -2.761 10.113 1.00 88.31 93 ALA A C 1
ATOM 727 O O . ALA A 1 93 ? -8.588 -3.540 10.797 1.00 88.31 93 ALA A O 1
ATOM 728 N N . TYR A 1 94 ? -8.711 -1.705 9.501 1.00 89.12 94 TYR A N 1
ATOM 729 C CA . TYR A 1 94 ? -7.332 -1.290 9.764 1.00 89.12 94 TYR A CA 1
ATOM 730 C C . TYR A 1 94 ? -7.296 -0.505 11.070 1.00 89.12 94 TYR A C 1
ATOM 732 O O . TYR A 1 94 ? -7.921 0.542 11.168 1.00 89.12 94 TYR A O 1
ATOM 740 N N . TYR A 1 95 ? -6.595 -1.019 12.063 1.00 89.12 95 TYR A N 1
ATOM 741 C CA . TYR A 1 95 ? -6.435 -0.428 13.380 1.00 89.12 95 TYR A CA 1
ATOM 742 C C . TYR A 1 95 ? -5.110 0.329 13.447 1.00 89.12 95 TYR A C 1
ATOM 744 O O . TYR A 1 95 ? -4.062 -0.278 13.238 1.00 89.12 95 TYR A O 1
ATOM 752 N N . ASP A 1 96 ? -5.166 1.634 13.706 1.00 88.94 96 ASP A N 1
ATOM 753 C CA . ASP A 1 96 ? -3.991 2.469 13.962 1.00 88.94 96 ASP A CA 1
ATOM 754 C C . ASP A 1 96 ? -3.614 2.393 15.439 1.00 88.94 96 ASP A C 1
ATOM 756 O O . ASP A 1 96 ? -4.357 2.866 16.300 1.00 88.94 96 ASP A O 1
ATOM 760 N N . GLN A 1 97 ? -2.450 1.813 15.722 1.00 84.25 97 GLN A N 1
ATOM 761 C CA . GLN A 1 97 ? -1.976 1.616 17.091 1.00 84.25 97 GLN A CA 1
ATOM 762 C C . GLN A 1 97 ? -1.627 2.936 17.796 1.00 84.25 97 GLN A C 1
ATOM 764 O O . GLN A 1 97 ? -1.663 2.990 19.022 1.00 84.25 97 GLN A O 1
ATOM 769 N N . GLU A 1 98 ? -1.298 3.998 17.050 1.00 85.31 98 GLU A N 1
ATOM 770 C CA . GLU A 1 98 ? -0.945 5.301 17.631 1.00 85.31 98 GLU A CA 1
ATOM 771 C C . GLU A 1 98 ? -2.175 6.085 18.091 1.00 85.31 98 GLU A C 1
ATOM 773 O O . GLU A 1 98 ? -2.117 6.814 19.081 1.00 85.31 98 GLU A O 1
ATOM 778 N N . THR A 1 99 ? -3.280 5.965 17.351 1.00 86.25 99 THR A N 1
ATOM 779 C CA . THR A 1 99 ? -4.500 6.756 17.572 1.00 86.25 99 THR A CA 1
ATOM 780 C C . THR A 1 99 ? -5.650 5.944 18.159 1.00 86.25 99 THR A C 1
ATOM 782 O O . THR A 1 99 ? -6.727 6.502 18.356 1.00 86.25 99 THR A O 1
ATOM 785 N N . ASP A 1 100 ? -5.440 4.648 18.415 1.00 86.81 100 ASP A N 1
ATOM 786 C CA . ASP A 1 100 ? -6.462 3.709 18.901 1.00 86.81 100 ASP A CA 1
ATOM 787 C C . ASP A 1 100 ? -7.754 3.792 18.064 1.00 86.81 100 ASP A C 1
ATOM 789 O O . ASP A 1 100 ? -8.876 3.862 18.561 1.00 86.81 100 ASP A O 1
ATOM 793 N N . THR A 1 101 ? -7.588 3.897 16.740 1.00 87.69 101 THR A N 1
ATOM 794 C CA . THR A 1 101 ? -8.689 4.185 15.814 1.00 87.69 101 THR A CA 1
ATOM 795 C C . THR A 1 101 ? -8.777 3.128 14.723 1.00 87.69 101 THR A C 1
ATOM 797 O O . THR A 1 101 ? -7.795 2.791 14.060 1.00 87.69 101 THR A O 1
ATOM 800 N N . TYR A 1 102 ? -9.992 2.632 14.491 1.00 89.06 102 TYR A N 1
ATOM 801 C CA . TYR A 1 102 ? -10.299 1.718 13.395 1.00 89.06 102 TYR A CA 1
ATOM 802 C C . TYR A 1 102 ? -10.679 2.497 12.132 1.00 89.06 102 TYR A C 1
ATOM 804 O O . TYR A 1 102 ? -11.478 3.428 12.183 1.00 89.06 102 TYR A O 1
ATOM 812 N N . TYR A 1 103 ? -10.170 2.075 10.978 1.00 91.19 103 TYR A N 1
ATOM 813 C CA . TYR A 1 103 ? -10.396 2.689 9.672 1.00 91.19 103 TYR A CA 1
ATOM 814 C C . TYR A 1 103 ? -11.069 1.726 8.693 1.00 91.19 103 TYR A C 1
ATOM 816 O O . TYR A 1 103 ? -10.812 0.517 8.667 1.00 91.19 103 TYR A O 1
ATOM 824 N N . CYS A 1 104 ? -11.944 2.284 7.854 1.00 90.25 104 CYS A N 1
ATOM 825 C CA . CYS A 1 104 ? -12.722 1.531 6.882 1.00 90.25 104 CYS A CA 1
ATOM 826 C C . CYS A 1 104 ? -11.802 0.853 5.848 1.00 90.25 104 CYS A C 1
ATOM 828 O O . CYS A 1 104 ? -11.122 1.556 5.096 1.00 90.25 104 CYS A O 1
ATOM 830 N N . PRO A 1 105 ? -11.833 -0.484 5.704 1.00 86.81 105 PRO A N 1
ATOM 831 C CA . PRO A 1 105 ? -10.926 -1.206 4.811 1.00 86.81 105 PRO A CA 1
ATOM 832 C C . PRO A 1 105 ? -11.144 -0.876 3.330 1.00 86.81 105 PRO A C 1
ATOM 834 O O . PRO A 1 105 ? -10.189 -0.852 2.557 1.00 86.81 105 PRO A O 1
ATOM 837 N N . GLY A 1 106 ? -12.383 -0.568 2.928 1.00 85.50 106 GLY A N 1
ATOM 838 C CA . GLY A 1 106 ? -12.702 -0.200 1.546 1.00 85.50 106 GLY A CA 1
ATOM 839 C C . GLY A 1 106 ? -12.121 1.155 1.129 1.00 85.50 106 GLY A C 1
ATOM 840 O O . GLY A 1 106 ? -11.678 1.317 -0.007 1.00 85.50 106 GLY A O 1
ATOM 841 N N . CYS A 1 107 ? -12.089 2.124 2.047 1.00 86.75 107 CYS A N 1
ATOM 842 C CA . CYS A 1 107 ? -11.492 3.441 1.811 1.00 86.75 107 CYS A CA 1
ATOM 843 C C . CYS A 1 107 ? -9.976 3.428 2.018 1.00 86.75 107 CYS A C 1
ATOM 845 O O . CYS A 1 107 ? -9.253 4.078 1.261 1.00 86.75 107 CYS A O 1
ATOM 847 N N . PHE A 1 108 ? -9.494 2.632 2.975 1.00 83.31 108 PHE A N 1
ATOM 848 C CA . PHE A 1 108 ? -8.070 2.463 3.245 1.00 83.31 108 PHE A CA 1
ATOM 849 C C . PHE A 1 108 ? -7.327 1.938 2.008 1.00 83.31 108 PHE A C 1
ATOM 851 O O . PHE A 1 108 ? -6.295 2.487 1.632 1.00 83.31 108 PHE A O 1
ATOM 858 N N . GLY A 1 109 ? -7.913 0.977 1.278 1.00 71.94 109 GLY A N 1
ATOM 859 C CA . GLY A 1 109 ? -7.372 0.500 -0.004 1.00 71.94 109 GLY A CA 1
ATOM 860 C C . GLY A 1 109 ? -7.262 1.577 -1.098 1.00 71.94 109 GLY A C 1
ATOM 861 O O . GLY A 1 109 ? -6.490 1.423 -2.039 1.00 71.94 109 GLY A O 1
ATOM 862 N N . LYS A 1 110 ? -7.989 2.694 -0.963 1.00 79.00 110 LYS A N 1
ATOM 863 C CA . LYS A 1 110 ? -7.918 3.873 -1.844 1.00 79.00 110 LYS A CA 1
ATOM 864 C C . LYS A 1 110 ? -7.093 5.016 -1.243 1.00 79.00 110 LYS A C 1
ATOM 866 O O . LYS A 1 110 ? -7.200 6.148 -1.706 1.00 79.00 110 LYS A O 1
ATOM 871 N N . ARG A 1 111 ? -6.286 4.738 -0.212 1.00 77.81 111 ARG A N 1
ATOM 872 C CA . ARG A 1 111 ? -5.470 5.726 0.518 1.00 77.81 111 ARG A CA 1
ATOM 873 C C . ARG A 1 111 ? -6.297 6.819 1.208 1.00 77.81 111 ARG A C 1
ATOM 875 O O . ARG A 1 111 ? -5.801 7.913 1.448 1.00 77.81 111 ARG A O 1
ATOM 882 N N . THR A 1 112 ? -7.567 6.552 1.514 1.00 80.69 112 THR A N 1
ATOM 883 C CA . THR A 1 112 ? -8.428 7.477 2.261 1.00 80.69 112 THR A CA 1
ATOM 884 C C . THR A 1 112 ? -8.677 6.921 3.657 1.00 80.69 112 THR A C 1
ATOM 886 O O . THR A 1 112 ? -9.330 5.887 3.814 1.00 80.69 112 THR A O 1
ATOM 889 N N . LEU A 1 113 ? -8.172 7.616 4.675 1.00 85.44 113 LEU A N 1
ATOM 890 C CA . LEU A 1 113 ? -8.402 7.271 6.074 1.00 85.44 113 LEU A CA 1
ATOM 891 C C . LEU A 1 113 ? -9.794 7.747 6.492 1.00 85.44 113 LEU A C 1
ATOM 893 O O . LEU A 1 113 ? -10.008 8.921 6.777 1.00 85.44 113 LEU A O 1
ATOM 897 N N . VAL A 1 114 ? -10.753 6.823 6.492 1.00 89.81 114 VAL A N 1
ATOM 898 C CA . VAL A 1 114 ? -12.111 7.080 6.983 1.00 89.81 114 VAL A CA 1
ATOM 899 C C . VAL A 1 114 ? -12.295 6.328 8.294 1.00 89.81 114 VAL A C 1
ATOM 901 O O . VAL A 1 114 ? -12.305 5.092 8.251 1.00 89.81 114 VAL A O 1
ATOM 904 N N . PRO A 1 115 ? -12.408 7.023 9.437 1.00 90.94 115 PRO A N 1
ATOM 905 C CA . PRO A 1 115 ? -12.600 6.366 10.719 1.00 90.94 115 PRO A CA 1
ATOM 906 C C . PRO A 1 115 ? -13.933 5.615 10.730 1.00 90.94 115 PRO A C 1
ATOM 908 O O . PRO A 1 115 ? -14.950 6.085 10.214 1.00 90.94 115 PRO A O 1
ATOM 911 N N . VAL A 1 116 ? -13.908 4.416 11.297 1.00 89.94 116 VAL A N 1
ATOM 912 C CA . VAL A 1 116 ? -15.094 3.602 11.533 1.00 89.94 116 VAL A CA 1
ATOM 913 C C . VAL A 1 116 ? -15.850 4.207 12.704 1.00 89.94 116 VAL A C 1
ATOM 915 O O . VAL A 1 116 ? -15.304 4.363 13.791 1.00 89.94 116 VAL A O 1
ATOM 918 N N . GLN A 1 117 ? -17.122 4.523 12.487 1.00 86.75 117 GLN A N 1
ATOM 919 C CA . GLN A 1 117 ? -18.012 4.954 13.556 1.00 86.75 117 GLN A CA 1
ATOM 920 C C . GLN A 1 117 ? -18.691 3.725 14.159 1.00 86.75 117 GLN A C 1
ATOM 922 O O . GLN A 1 117 ? -19.373 2.978 13.454 1.00 86.75 117 GLN A O 1
ATOM 927 N N . MET A 1 118 ? -18.472 3.501 15.452 1.00 83.00 118 MET A N 1
ATOM 928 C CA . MET A 1 118 ? -19.113 2.426 16.204 1.00 83.00 118 MET A CA 1
ATOM 929 C C . MET A 1 118 ? -20.322 2.972 16.959 1.00 83.00 118 MET A C 1
ATOM 931 O O . MET A 1 118 ? -20.221 3.980 17.655 1.00 83.00 118 MET A O 1
ATOM 935 N N . ASP A 1 119 ? -21.451 2.288 16.840 1.00 84.06 119 ASP A N 1
ATOM 936 C CA . ASP A 1 119 ? -22.613 2.472 17.697 1.00 84.06 119 ASP A CA 1
ATOM 937 C C . ASP A 1 119 ? -22.472 1.508 18.882 1.00 84.06 119 ASP A C 1
ATOM 939 O O . ASP A 1 119 ? -22.715 0.305 18.763 1.00 84.06 119 ASP A O 1
ATOM 943 N N . LEU A 1 120 ? -22.018 2.027 20.025 1.00 76.88 120 LEU A N 1
ATOM 944 C CA . LEU A 1 120 ? -21.775 1.228 21.230 1.00 76.88 120 LEU A CA 1
ATOM 945 C C . LEU A 1 120 ? -23.077 0.706 21.861 1.00 76.88 120 LEU A C 1
ATOM 947 O O . LEU A 1 120 ? -23.081 -0.375 22.457 1.00 76.88 120 LEU A O 1
ATOM 951 N N . GLU A 1 121 ? -24.187 1.437 21.704 1.00 76.94 121 GLU A N 1
ATOM 952 C CA . GLU A 1 121 ? -25.495 1.033 22.230 1.00 76.94 121 GLU A CA 1
ATOM 953 C C . GLU A 1 121 ? -26.013 -0.187 21.477 1.00 76.94 121 GLU A C 1
ATOM 955 O O . GLU A 1 121 ? -26.445 -1.165 22.092 1.00 76.94 121 GLU A O 1
ATOM 960 N N . ARG A 1 122 ? -25.899 -0.176 20.145 1.00 77.56 122 ARG A N 1
ATOM 961 C CA . ARG A 1 122 ? -26.317 -1.279 19.267 1.00 77.56 122 ARG A CA 1
ATOM 962 C C . ARG A 1 122 ? -25.251 -2.343 19.059 1.00 77.56 122 ARG A C 1
ATOM 964 O O . ARG A 1 122 ? -25.593 -3.480 18.736 1.00 77.56 122 ARG A O 1
ATOM 971 N N . GLY A 1 123 ? -24.000 -2.037 19.389 1.00 82.06 123 GLY A N 1
ATOM 972 C CA . GLY A 1 123 ? -22.867 -2.933 19.202 1.00 82.06 123 GLY A CA 1
ATOM 973 C C . GLY A 1 123 ? -22.593 -3.177 17.724 1.00 82.06 123 GLY A C 1
ATOM 974 O O . GLY A 1 123 ? -22.184 -4.268 17.354 1.00 82.06 123 GLY A O 1
ATOM 975 N N . GLU A 1 124 ? -22.864 -2.198 16.867 1.00 86.69 124 GLU A N 1
ATOM 976 C CA . GLU A 1 124 ? -22.693 -2.309 15.421 1.00 86.69 124 GLU A CA 1
ATOM 977 C C . GLU A 1 124 ? -21.833 -1.173 14.881 1.00 86.69 124 GLU A C 1
ATOM 979 O O . GLU A 1 124 ? -21.572 -0.177 15.550 1.00 86.69 124 GLU A O 1
ATOM 984 N N . THR A 1 125 ? -21.355 -1.330 13.655 1.00 88.12 125 THR A N 1
ATOM 985 C CA . THR A 1 125 ? -20.665 -0.250 12.944 1.00 88.12 125 THR A CA 1
ATOM 986 C C . THR A 1 125 ? -21.642 0.475 12.041 1.00 88.12 125 THR A C 1
ATOM 988 O O . THR A 1 125 ? -22.364 -0.152 11.261 1.00 88.12 125 THR A O 1
ATOM 991 N N . ALA A 1 126 ? -21.632 1.805 12.102 1.00 87.19 126 ALA A N 1
ATOM 992 C CA . ALA A 1 126 ? -22.333 2.601 11.114 1.00 87.19 126 ALA A CA 1
ATOM 993 C C . ALA A 1 126 ? -21.712 2.353 9.724 1.00 87.19 126 ALA A C 1
ATOM 995 O O . ALA A 1 126 ? -20.498 2.127 9.611 1.00 87.19 126 ALA A O 1
ATOM 996 N N . PRO A 1 127 ? -22.515 2.387 8.647 1.00 89.31 127 PRO A N 1
ATOM 997 C CA . PRO A 1 127 ? -21.975 2.324 7.299 1.00 89.31 127 PRO A CA 1
ATOM 998 C C . PRO A 1 127 ? -20.954 3.436 7.066 1.00 89.31 127 PRO A C 1
ATOM 1000 O O . PRO A 1 127 ? -21.144 4.583 7.469 1.00 89.31 127 PRO A O 1
ATOM 1003 N N . CYS A 1 128 ? -19.867 3.097 6.375 1.00 90.38 128 CYS A N 1
ATOM 1004 C CA . CYS A 1 128 ? -18.854 4.077 6.009 1.00 90.38 128 CYS A CA 1
ATOM 1005 C C . CYS A 1 128 ? -19.485 5.236 5.210 1.00 90.38 128 CYS A C 1
ATOM 1007 O O . CYS A 1 128 ? -20.107 4.979 4.178 1.00 90.38 128 CYS A O 1
ATOM 1009 N N . PRO A 1 129 ? -19.268 6.508 5.593 1.00 89.06 129 PRO A N 1
ATOM 1010 C CA . PRO A 1 129 ? -19.923 7.646 4.944 1.00 89.06 129 PRO A CA 1
ATOM 1011 C C . PRO A 1 129 ? -19.504 7.837 3.478 1.00 89.06 129 PRO A C 1
ATOM 1013 O O . PRO A 1 129 ? -20.241 8.438 2.703 1.00 89.06 129 PRO A O 1
ATOM 1016 N N . ILE A 1 130 ? -18.338 7.310 3.081 1.00 91.69 130 ILE A N 1
ATOM 1017 C CA . ILE A 1 130 ? -17.807 7.449 1.718 1.00 91.69 130 ILE A CA 1
ATOM 1018 C C . ILE A 1 130 ? -18.193 6.262 0.834 1.00 91.69 130 ILE A C 1
ATOM 1020 O O . ILE A 1 130 ? -18.732 6.445 -0.252 1.00 91.69 130 ILE A O 1
ATOM 1024 N N . CYS A 1 131 ? -17.886 5.036 1.266 1.00 89.31 131 CYS A N 1
ATOM 1025 C CA . CYS A 1 131 ? -18.072 3.842 0.435 1.00 89.31 131 CYS A CA 1
ATOM 1026 C C . CYS A 1 131 ? -19.269 2.974 0.840 1.00 89.31 131 CYS A C 1
ATOM 1028 O O . CYS A 1 131 ? -19.432 1.896 0.275 1.00 89.31 131 CYS A O 1
ATOM 1030 N N . GLN A 1 132 ? -20.067 3.405 1.825 1.00 90.69 132 GLN A N 1
ATOM 1031 C CA . GLN A 1 132 ? -21.264 2.712 2.328 1.00 90.69 132 GLN A CA 1
ATOM 1032 C C . GLN A 1 132 ? -21.001 1.270 2.804 1.00 90.69 132 GLN A C 1
ATOM 1034 O O . GLN A 1 132 ? -21.913 0.465 2.965 1.00 90.69 132 GLN A O 1
ATOM 1039 N N . THR A 1 133 ? -19.732 0.920 3.045 1.00 86.06 133 THR A N 1
ATOM 1040 C CA . THR A 1 133 ? -19.354 -0.401 3.551 1.00 86.06 133 THR A CA 1
ATOM 1041 C C . THR A 1 133 ? -19.796 -0.538 5.002 1.00 86.06 133 THR A C 1
ATOM 1043 O O . THR A 1 133 ? -19.345 0.226 5.855 1.00 86.06 133 THR A O 1
ATOM 1046 N N . HIS A 1 134 ? -20.624 -1.544 5.274 1.00 84.56 134 HIS A N 1
ATOM 1047 C CA . HIS A 1 134 ? -20.927 -2.011 6.624 1.00 84.56 134 HIS A CA 1
ATOM 1048 C C . HIS A 1 134 ? -19.838 -2.981 7.081 1.00 84.56 134 HIS A C 1
ATOM 1050 O O . HIS A 1 134 ? -19.526 -3.942 6.367 1.00 84.56 134 HIS A O 1
ATOM 1056 N N . LEU A 1 135 ? -19.239 -2.732 8.248 1.00 86.12 135 LEU A N 1
ATOM 1057 C CA . LEU A 1 135 ? -18.182 -3.603 8.755 1.00 86.12 135 LEU A CA 1
ATOM 1058 C C . LEU A 1 135 ? -18.728 -4.793 9.530 1.00 86.12 135 LEU A C 1
ATOM 1060 O O . LEU A 1 135 ? -18.142 -5.859 9.413 1.00 86.12 135 LEU A O 1
ATOM 1064 N N . GLY A 1 136 ? -19.824 -4.658 10.269 1.00 88.50 136 GLY A N 1
ATOM 1065 C CA . GLY A 1 136 ? -20.394 -5.757 11.046 1.00 88.50 136 GLY A CA 1
ATOM 1066 C C . GLY A 1 136 ? -20.995 -5.325 12.375 1.00 88.50 136 GLY A C 1
ATOM 1067 O O . GLY A 1 136 ? -21.209 -4.131 12.611 1.00 88.50 136 GLY A O 1
ATOM 1068 N N . TYR A 1 137 ? -21.252 -6.320 13.221 1.00 87.88 137 TYR A N 1
ATOM 1069 C CA . TYR A 1 137 ? -21.863 -6.172 14.538 1.00 87.88 137 TYR A CA 1
ATOM 1070 C C . TYR A 1 137 ? -21.282 -7.165 15.557 1.00 87.88 137 TYR A C 1
ATOM 1072 O O . TYR A 1 137 ? -20.759 -8.221 15.198 1.00 87.88 137 TYR A O 1
ATOM 1080 N N . ALA A 1 138 ? -21.381 -6.822 16.838 1.00 85.00 138 ALA A N 1
ATOM 1081 C CA . ALA A 1 138 ? -21.033 -7.653 17.978 1.00 85.00 138 ALA A CA 1
ATOM 1082 C C . ALA A 1 138 ? -22.262 -8.455 18.434 1.00 85.00 138 ALA A C 1
ATOM 1084 O O . ALA A 1 138 ? -23.290 -7.897 18.821 1.00 85.00 138 ALA A O 1
ATOM 1085 N N . GLU A 1 139 ? -22.142 -9.778 18.393 1.00 81.81 139 GLU A N 1
ATOM 1086 C CA . GLU A 1 139 ? -23.164 -10.740 18.814 1.00 81.81 139 GLU A CA 1
ATOM 1087 C C . GLU A 1 139 ? -22.819 -11.272 20.216 1.00 81.81 139 GLU A C 1
ATOM 1089 O O . GLU A 1 139 ? -21.653 -11.571 20.485 1.00 81.81 139 GLU A O 1
ATOM 1094 N N . ALA A 1 140 ? -23.801 -11.373 21.120 1.00 77.56 140 ALA A N 1
ATOM 1095 C CA . ALA A 1 140 ? -23.602 -11.990 22.437 1.00 77.56 140 ALA A CA 1
ATOM 1096 C C . ALA A 1 140 ? -23.431 -13.516 22.300 1.00 77.56 140 ALA A C 1
ATOM 1098 O O . ALA A 1 140 ? -24.084 -14.124 21.451 1.00 77.56 140 ALA A O 1
ATOM 1099 N N . LEU A 1 141 ? -22.549 -14.111 23.112 1.00 70.00 141 LEU A N 1
ATOM 1100 C CA . LEU A 1 141 ? -22.310 -15.562 23.163 1.00 70.00 141 LEU A CA 1
ATOM 1101 C C . LEU A 1 141 ? -23.247 -16.285 24.134 1.00 70.00 141 LEU A C 1
ATOM 1103 O O . LEU A 1 141 ? -23.545 -15.712 25.207 1.00 70.00 141 LEU A O 1
#

Secondary structure (DSSP, 8-state):
-HHHHHHHHHHHHHHHHHHHHTT--SHHHHHHHHHHHHHHHHHHHHHHHHHHHHHHHHHHHHHHHHHTSSSEEEE------TT--EEEEE--EEEETTTTEEE-HHHHTTT---BPPEETTTTEEPPPTTT----EEEEE-

Foldseek 3Di:
DVLVVVLVVLVVQLVVLVVQLVVDPDPVSVVVSVVSNVVSVVVNVVSVVVVVVVVVVVVVVVVVCVVPVVQWDFAQDDQDDPPFDKDWDFGTFIAGPVVRFTADPVVVVVVDGQTWDADNVQQFTQQGPPPRDGGTGIGTD

pLDDT: mean 78.63, std 8.6, range [55.94, 91.69]

Organism: NCBI:txid1196024

Sequence (141 aa):
MEARSALDNIKSAITVAHGLKGLSDGPGIGEAANEIEDYLFDARLALVGLLDEVESLKAKVQELEAFSSGRYELKEPEIHRPGAYWRWRGRRAYYDQETDTYYCPGCFGKRTLVPVQMDLERGETAPCPICQTHLGYAEAL